Protein AF-A0A7T8HI17-F1 (afdb_monomer_lite)

InterPro domains:
  IPR036397 Ribonuclease H superfamily [G3DSA:3.30.420.10] (1-52)

Foldseek 3Di:
DLVPDDDPDPVRSVVSVVVCVVVPDVVVVVVVVVVPVVVVVVCVVVVNDDDD

Sequence (52 aa):
KTNRTPHLNLDSLKATIIKEWDNYPEKHIINACKRFRPRLEAVVKANGGHIE

Radius of gyration: 16.61 Å; chains: 1; bounding box: 33×20×37 Å

pLDDT: mean 92.69, std 8.85, range [55.25, 98.0]

Structure (mmCIF, N/CA/C/O backbone):
data_AF-A0A7T8HI17-F1
#
_entry.id   AF-A0A7T8HI17-F1
#
loop_
_atom_site.group_PDB
_atom_site.id
_atom_site.type_symbol
_atom_site.label_atom_id
_atom_site.label_alt_id
_atom_site.label_comp_id
_atom_site.label_asym_id
_atom_site.label_entity_id
_atom_site.label_seq_id
_atom_site.pdbx_PDB_ins_code
_atom_site.Cartn_x
_atom_site.Cartn_y
_atom_site.Cartn_z
_atom_site.occupancy
_atom_site.B_iso_or_equiv
_atom_site.auth_seq_id
_atom_site.auth_comp_id
_atom_site.auth_asym_id
_atom_site.auth_atom_id
_atom_site.pdbx_PDB_model_num
ATOM 1 N N . LYS A 1 1 ? 3.535 -9.036 -8.624 1.00 55.25 1 LYS A N 1
ATOM 2 C CA . LYS A 1 1 ? 4.380 -10.182 -9.070 1.00 55.25 1 LYS A CA 1
ATOM 3 C C . LYS A 1 1 ? 5.874 -9.905 -8.881 1.00 55.25 1 LYS A C 1
ATOM 5 O O . LYS A 1 1 ? 6.648 -10.845 -8.818 1.00 55.25 1 LYS A O 1
ATOM 10 N N . THR A 1 2 ? 6.241 -8.643 -8.688 1.00 61.88 2 THR A N 1
ATOM 11 C CA . THR A 1 2 ? 7.598 -8.098 -8.607 1.00 61.88 2 THR A CA 1
ATOM 12 C C . THR A 1 2 ? 8.526 -8.789 -7.612 1.00 61.88 2 THR A C 1
ATOM 14 O O . THR A 1 2 ? 9.605 -9.194 -8.004 1.00 61.88 2 THR A O 1
ATOM 17 N N . ASN A 1 3 ? 8.099 -9.026 -6.369 1.00 65.44 3 ASN A N 1
ATOM 18 C CA . ASN A 1 3 ? 8.958 -9.659 -5.349 1.00 65.44 3 ASN A CA 1
ATOM 19 C C . ASN A 1 3 ? 8.782 -11.184 -5.268 1.00 65.44 3 ASN A C 1
ATOM 21 O O . ASN A 1 3 ? 9.224 -11.812 -4.312 1.00 65.44 3 ASN A O 1
ATOM 25 N N . AR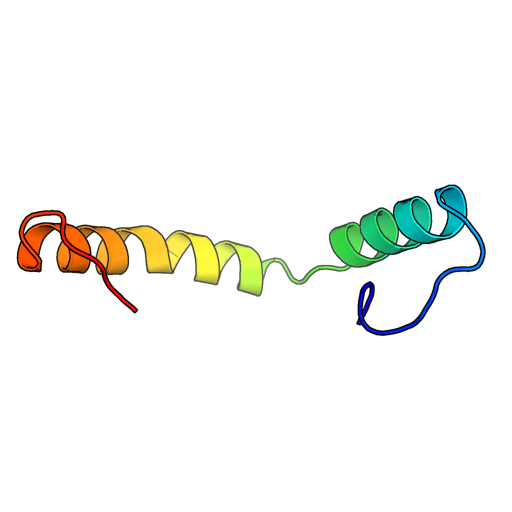G A 1 4 ? 8.064 -11.779 -6.228 1.00 75.25 4 ARG A N 1
ATOM 26 C CA . ARG A 1 4 ? 7.713 -13.207 -6.214 1.00 75.25 4 ARG A CA 1
ATOM 27 C C . ARG A 1 4 ? 8.708 -14.068 -6.994 1.00 75.25 4 ARG A C 1
ATOM 29 O O . ARG A 1 4 ? 8.697 -15.281 -6.829 1.00 75.25 4 ARG A O 1
ATOM 36 N N . THR A 1 5 ? 9.536 -13.449 -7.833 1.00 81.50 5 THR A N 1
ATOM 37 C CA . THR A 1 5 ? 10.588 -14.097 -8.623 1.00 81.50 5 THR A CA 1
ATOM 38 C C . THR A 1 5 ? 11.935 -13.437 -8.331 1.00 81.50 5 THR A C 1
ATOM 40 O O . THR A 1 5 ? 11.967 -12.216 -8.159 1.00 81.50 5 THR A O 1
ATOM 43 N N . PRO A 1 6 ? 13.039 -14.201 -8.289 1.00 87.56 6 PRO A N 1
ATOM 44 C CA . PRO A 1 6 ? 14.374 -13.633 -8.134 1.00 87.56 6 PRO A CA 1
ATOM 45 C C . PRO A 1 6 ? 14.713 -12.657 -9.267 1.00 87.56 6 PRO A C 1
ATOM 47 O O . PRO A 1 6 ? 14.352 -12.891 -10.421 1.00 87.56 6 PRO A O 1
ATOM 50 N N . HIS A 1 7 ? 15.436 -11.587 -8.935 1.00 90.50 7 HIS A N 1
ATOM 51 C CA . HIS A 1 7 ? 16.014 -10.646 -9.900 1.00 90.50 7 HIS A CA 1
ATOM 52 C C . HIS A 1 7 ? 17.515 -10.881 -9.993 1.00 90.50 7 HIS A C 1
ATOM 54 O O . HIS A 1 7 ? 18.146 -11.235 -9.000 1.00 90.50 7 HIS A O 1
ATOM 60 N N . LEU A 1 8 ? 18.090 -10.664 -11.176 1.00 92.31 8 LEU A N 1
ATOM 61 C CA . LEU A 1 8 ? 19.514 -10.919 -11.425 1.00 92.31 8 LEU A CA 1
ATOM 62 C C . LEU A 1 8 ? 20.431 -9.977 -10.632 1.00 92.31 8 LEU A C 1
ATOM 64 O O . LEU A 1 8 ? 21.543 -10.353 -10.275 1.00 92.31 8 LEU A O 1
ATOM 68 N N . ASN A 1 9 ? 19.978 -8.747 -10.379 1.00 93.81 9 ASN A N 1
ATOM 69 C CA . ASN A 1 9 ? 20.703 -7.735 -9.618 1.00 93.81 9 ASN A CA 1
ATOM 70 C C . ASN A 1 9 ? 19.747 -6.655 -9.075 1.00 93.81 9 ASN A C 1
ATOM 72 O O . ASN A 1 9 ? 18.549 -6.639 -9.380 1.00 93.81 9 ASN A O 1
ATOM 76 N N . LEU A 1 10 ? 20.294 -5.745 -8.265 1.00 93.88 10 LEU A N 1
ATOM 77 C CA . LEU A 1 10 ? 19.546 -4.653 -7.641 1.00 93.88 10 LEU A CA 1
ATOM 78 C C . LEU A 1 10 ? 18.901 -3.709 -8.667 1.00 93.88 10 LEU A C 1
ATOM 80 O O . LEU A 1 10 ? 17.776 -3.259 -8.454 1.00 93.88 10 LEU A O 1
ATOM 84 N N . ASP A 1 11 ? 19.584 -3.415 -9.772 1.00 96.19 11 ASP A N 1
ATOM 85 C CA . ASP A 1 11 ? 19.078 -2.477 -10.778 1.00 96.19 11 ASP A CA 1
ATOM 86 C C . ASP A 1 11 ? 17.872 -3.056 -11.521 1.00 96.19 11 ASP A C 1
ATOM 88 O O . ASP A 1 11 ? 16.864 -2.374 -11.703 1.00 96.19 11 ASP A O 1
ATOM 92 N N . SER A 1 12 ? 17.917 -4.349 -11.844 1.00 92.69 12 SER A N 1
ATOM 93 C CA . SER A 1 12 ? 16.794 -5.100 -12.410 1.00 92.69 12 SER A CA 1
ATOM 94 C C . SER A 1 12 ? 15.581 -5.118 -11.472 1.00 92.69 12 SER A C 1
ATOM 96 O O . SER A 1 12 ? 14.450 -4.918 -11.928 1.00 92.69 12 SER A O 1
ATOM 98 N N . LEU A 1 13 ? 15.803 -5.273 -10.162 1.00 92.81 13 LEU A N 1
ATOM 99 C CA . LEU A 1 13 ? 14.735 -5.189 -9.166 1.00 92.81 13 LEU A CA 1
ATOM 100 C C . LEU A 1 13 ? 14.109 -3.788 -9.135 1.00 92.81 13 LEU A C 1
ATOM 102 O O . LEU A 1 13 ? 12.887 -3.662 -9.232 1.00 92.81 13 LEU A O 1
ATOM 106 N N . LYS A 1 14 ? 14.929 -2.733 -9.037 1.00 94.62 14 LYS A N 1
ATOM 107 C CA . LYS A 1 14 ? 14.455 -1.339 -9.007 1.00 94.62 14 LYS A CA 1
ATOM 108 C C . LYS A 1 14 ? 13.655 -0.992 -10.260 1.00 94.62 14 LYS A C 1
ATOM 110 O O . LYS A 1 14 ? 12.548 -0.470 -10.143 1.00 94.62 14 LYS A O 1
ATOM 115 N N . ALA A 1 15 ? 14.177 -1.337 -11.438 1.00 94.00 15 ALA A N 1
ATOM 116 C CA . ALA A 1 15 ? 13.502 -1.104 -12.711 1.00 94.00 15 ALA A CA 1
ATOM 117 C C . ALA A 1 15 ? 12.137 -1.806 -12.764 1.00 94.00 15 ALA A C 1
ATOM 119 O O . ALA A 1 15 ? 11.151 -1.220 -13.212 1.00 94.00 15 ALA A O 1
ATOM 120 N N . THR A 1 16 ? 12.051 -3.036 -12.247 1.00 93.94 16 THR A N 1
ATOM 121 C CA . THR A 1 16 ? 10.779 -3.765 -12.197 1.00 93.94 16 THR A CA 1
ATOM 122 C C . THR A 1 16 ? 9.797 -3.133 -11.210 1.00 93.94 16 THR A C 1
ATOM 124 O O . THR A 1 16 ? 8.616 -3.032 -11.527 1.00 93.94 16 THR A O 1
ATOM 127 N N . ILE A 1 17 ? 10.247 -2.679 -10.034 1.00 93.31 17 ILE A N 1
ATOM 128 C CA . ILE A 1 17 ? 9.381 -1.987 -9.062 1.00 93.31 17 ILE A CA 1
ATOM 129 C C . ILE A 1 17 ? 8.789 -0.717 -9.672 1.00 93.31 17 ILE A C 1
ATOM 131 O O . ILE A 1 17 ? 7.578 -0.534 -9.595 1.00 93.31 17 ILE A O 1
ATOM 135 N N . ILE A 1 18 ? 9.620 0.116 -10.305 1.00 95.25 18 ILE A N 1
ATOM 136 C CA . ILE A 1 18 ? 9.176 1.362 -10.944 1.00 95.25 18 ILE A CA 1
ATOM 137 C C . ILE A 1 18 ? 8.146 1.053 -12.033 1.00 95.25 18 ILE A C 1
ATOM 139 O O . ILE A 1 18 ? 7.032 1.563 -11.985 1.00 95.25 18 ILE A O 1
ATOM 143 N N . LYS A 1 19 ? 8.460 0.122 -12.942 1.00 94.62 19 LYS A N 1
ATOM 144 C CA . LYS A 1 19 ? 7.537 -0.284 -14.009 1.00 94.62 19 LYS A CA 1
ATOM 145 C C . LYS A 1 19 ? 6.191 -0.767 -13.464 1.00 94.62 19 LYS A C 1
ATOM 147 O O . LYS A 1 19 ? 5.145 -0.450 -14.021 1.00 94.62 19 LYS A O 1
ATOM 152 N N . GLU A 1 20 ? 6.197 -1.585 -12.417 1.00 93.44 20 GLU A N 1
ATOM 153 C CA . GLU A 1 20 ? 4.963 -2.133 -11.845 1.00 93.44 20 GLU A CA 1
ATOM 154 C C . GLU A 1 20 ? 4.167 -1.071 -11.081 1.00 93.44 20 GLU A C 1
ATOM 156 O O . GLU A 1 20 ? 2.942 -1.152 -11.052 1.00 93.44 20 GLU A O 1
ATOM 161 N N . TRP A 1 21 ? 4.842 -0.074 -10.504 1.00 93.88 21 TRP A N 1
ATOM 162 C CA . TRP A 1 21 ? 4.205 1.092 -9.899 1.00 93.88 21 TRP A CA 1
ATOM 163 C C . TRP A 1 21 ? 3.526 1.979 -10.947 1.00 93.88 21 TRP A C 1
ATOM 165 O O . TRP A 1 21 ? 2.358 2.321 -10.781 1.00 93.88 21 TRP A O 1
ATOM 175 N N . ASP A 1 22 ? 4.204 2.269 -12.058 1.00 96.00 22 ASP A N 1
ATOM 176 C CA . ASP A 1 22 ? 3.651 3.089 -13.146 1.00 96.00 22 ASP A CA 1
ATOM 177 C C . ASP A 1 22 ? 2.413 2.444 -13.790 1.00 96.00 22 ASP A C 1
ATOM 179 O O . ASP A 1 22 ? 1.508 3.129 -14.259 1.00 96.00 22 ASP A O 1
ATOM 183 N N . ASN A 1 23 ? 2.347 1.109 -13.779 1.00 94.88 23 ASN A N 1
ATOM 184 C CA . ASN A 1 23 ? 1.197 0.339 -14.258 1.00 94.88 23 ASN A CA 1
ATOM 185 C C . ASN A 1 23 ? 0.201 -0.023 -13.142 1.00 94.88 23 ASN A C 1
ATOM 187 O O . ASN A 1 23 ? -0.748 -0.781 -13.379 1.00 94.88 23 ASN A O 1
ATOM 191 N N . TYR A 1 24 ? 0.410 0.460 -11.914 1.00 93.88 24 TYR A N 1
ATOM 192 C CA . TYR A 1 24 ? -0.419 0.082 -10.779 1.00 93.88 24 TYR A CA 1
ATOM 193 C C . TYR A 1 24 ? -1.809 0.724 -10.901 1.00 93.88 24 TYR A C 1
ATOM 195 O O . TYR A 1 24 ? -1.914 1.946 -11.014 1.00 93.88 24 TYR A O 1
ATOM 203 N N . PRO A 1 25 ? -2.912 -0.050 -10.865 1.00 96.12 25 PRO A N 1
ATOM 204 C CA . PRO A 1 25 ? -4.222 0.526 -11.137 1.00 96.12 25 PRO A CA 1
ATOM 205 C C . PRO A 1 25 ? -4.648 1.525 -10.055 1.00 96.12 25 PRO A C 1
ATOM 207 O O . PRO A 1 25 ? -4.767 1.166 -8.881 1.00 96.12 25 PRO A O 1
ATOM 210 N N . GLU A 1 26 ? -4.991 2.745 -10.470 1.00 96.44 26 GLU A N 1
ATOM 211 C CA . GLU A 1 26 ? -5.393 3.855 -9.591 1.00 96.44 26 GLU A CA 1
ATOM 212 C C . GLU A 1 26 ? -6.509 3.466 -8.608 1.00 96.44 26 GLU A C 1
ATOM 214 O O . GLU A 1 26 ? -6.467 3.798 -7.423 1.00 96.44 26 GLU A O 1
ATOM 219 N N . LYS A 1 27 ? -7.474 2.653 -9.062 1.00 97.00 27 LYS A N 1
ATOM 220 C CA . LYS A 1 27 ? -8.563 2.128 -8.221 1.00 97.00 27 LYS A CA 1
ATOM 221 C C . LYS A 1 27 ? -8.066 1.433 -6.949 1.00 97.00 27 LYS A C 1
ATOM 223 O O . LYS A 1 27 ? -8.743 1.484 -5.925 1.00 97.00 27 LYS A O 1
ATOM 228 N N . HIS A 1 28 ? -6.911 0.767 -6.992 1.00 95.75 28 HIS A N 1
ATOM 229 C CA . HIS A 1 28 ? -6.350 0.100 -5.820 1.00 95.75 28 HIS A CA 1
ATOM 230 C C . HIS A 1 28 ? -5.802 1.113 -4.817 1.00 95.75 28 HIS A C 1
ATOM 232 O O . HIS A 1 28 ? -6.030 0.938 -3.621 1.00 95.75 28 HIS A O 1
ATOM 238 N N . ILE A 1 29 ? -5.178 2.194 -5.294 1.00 95.44 29 ILE A N 1
ATOM 239 C CA . ILE A 1 29 ? -4.705 3.306 -4.459 1.00 95.44 29 ILE A CA 1
ATOM 240 C C . ILE A 1 29 ? -5.900 3.984 -3.785 1.00 95.44 29 ILE A C 1
ATOM 242 O O . ILE A 1 29 ? -5.948 4.080 -2.560 1.00 95.44 29 ILE A O 1
ATOM 246 N N . ILE A 1 30 ? -6.927 4.343 -4.562 1.00 97.00 30 ILE A N 1
ATOM 247 C CA . ILE A 1 30 ? -8.160 4.951 -4.041 1.00 97.00 30 ILE A CA 1
ATOM 248 C C . ILE A 1 30 ? -8.805 4.050 -2.981 1.00 97.00 30 ILE A C 1
ATOM 250 O O . ILE A 1 30 ? -9.194 4.520 -1.911 1.00 97.00 30 ILE A O 1
ATOM 254 N N . ASN A 1 31 ? -8.910 2.747 -3.248 1.00 96.50 31 ASN A N 1
ATOM 255 C CA . ASN A 1 31 ? -9.490 1.801 -2.298 1.00 96.50 31 ASN A CA 1
ATOM 256 C C . ASN A 1 31 ? -8.647 1.656 -1.024 1.00 96.50 31 ASN A C 1
ATOM 258 O O . ASN A 1 31 ? -9.220 1.514 0.055 1.00 96.50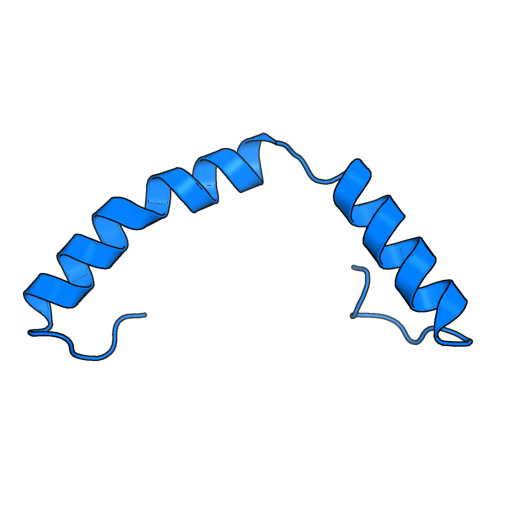 31 ASN A O 1
ATOM 262 N N . ALA A 1 32 ? -7.317 1.715 -1.120 1.00 95.56 32 ALA A N 1
ATOM 263 C CA . ALA A 1 32 ? -6.440 1.722 0.046 1.00 95.56 32 ALA A CA 1
ATOM 264 C C . ALA A 1 32 ? -6.662 2.982 0.900 1.00 95.56 32 ALA A C 1
ATOM 266 O O . ALA A 1 32 ? -6.877 2.866 2.106 1.00 95.56 32 ALA A O 1
ATOM 267 N N . CYS A 1 33 ? -6.729 4.164 0.278 1.00 96.75 33 CYS A N 1
ATOM 268 C CA . CYS A 1 33 ? -7.025 5.419 0.974 1.00 96.75 33 CYS A CA 1
ATOM 269 C C . CYS A 1 33 ? -8.409 5.395 1.638 1.00 96.75 33 CYS A C 1
ATOM 271 O O . CYS A 1 33 ? -8.547 5.765 2.802 1.00 96.75 33 CYS A O 1
ATOM 273 N N . LYS A 1 34 ? -9.438 4.886 0.947 1.00 97.00 34 LYS A N 1
ATOM 274 C CA . LYS A 1 34 ? -10.798 4.757 1.502 1.00 97.00 34 LYS A CA 1
ATOM 275 C C . LYS A 1 34 ? -10.860 3.863 2.745 1.00 97.00 34 LYS A C 1
ATOM 277 O O . LYS A 1 34 ? -11.693 4.098 3.615 1.00 97.00 34 LYS A O 1
ATOM 282 N N . ARG A 1 35 ? -9.981 2.860 2.857 1.00 96.31 35 ARG A N 1
ATOM 283 C CA . ARG A 1 35 ? -9.908 1.960 4.024 1.00 96.31 35 ARG A CA 1
ATOM 284 C C . ARG A 1 35 ? -9.286 2.608 5.259 1.00 96.31 35 ARG A C 1
ATOM 286 O O . ARG A 1 35 ? -9.429 2.055 6.345 1.00 96.31 35 ARG A O 1
ATOM 293 N N . PHE A 1 36 ? -8.631 3.760 5.122 1.00 95.56 36 PHE A N 1
ATOM 294 C CA . PHE A 1 36 ? -7.959 4.423 6.236 1.00 95.56 36 PHE A CA 1
ATOM 295 C C . PHE A 1 36 ? -8.920 4.763 7.381 1.00 95.56 36 PHE A C 1
ATOM 297 O O . PHE A 1 36 ? -8.687 4.359 8.517 1.00 95.56 36 PHE A O 1
ATOM 304 N N . ARG A 1 37 ? -10.033 5.442 7.079 1.00 96.38 37 ARG A N 1
ATOM 305 C CA . ARG A 1 37 ? -11.001 5.867 8.100 1.00 96.38 37 ARG A CA 1
ATOM 306 C C . ARG A 1 37 ? -11.625 4.685 8.863 1.00 96.38 37 ARG A C 1
ATOM 308 O O . ARG A 1 37 ? -11.525 4.693 10.086 1.00 96.38 37 ARG A O 1
ATOM 315 N N . PRO A 1 38 ? -12.177 3.647 8.206 1.00 97.12 38 PRO A N 1
ATOM 316 C CA . PRO A 1 38 ? -12.683 2.472 8.916 1.00 97.12 38 PRO A CA 1
ATOM 317 C C . PRO A 1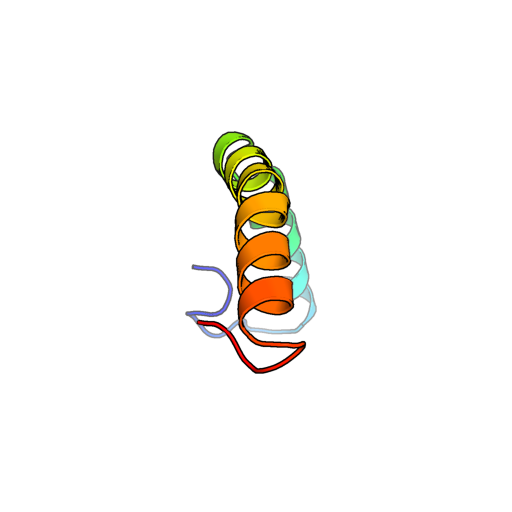 38 ? -11.630 1.783 9.798 1.00 97.12 38 PRO A C 1
ATOM 319 O O . PRO A 1 38 ? -11.949 1.310 10.885 1.00 97.12 38 PRO A O 1
ATOM 322 N N . ARG A 1 39 ? -10.358 1.744 9.364 1.00 97.31 39 ARG A N 1
ATOM 323 C CA . ARG A 1 39 ? -9.271 1.184 10.185 1.00 97.31 39 ARG A CA 1
ATOM 324 C C . ARG A 1 39 ? -8.976 2.048 11.406 1.00 97.31 39 ARG A C 1
ATOM 326 O O . ARG A 1 39 ? -8.814 1.499 12.486 1.00 97.31 39 ARG A O 1
ATOM 333 N N . LEU A 1 40 ? 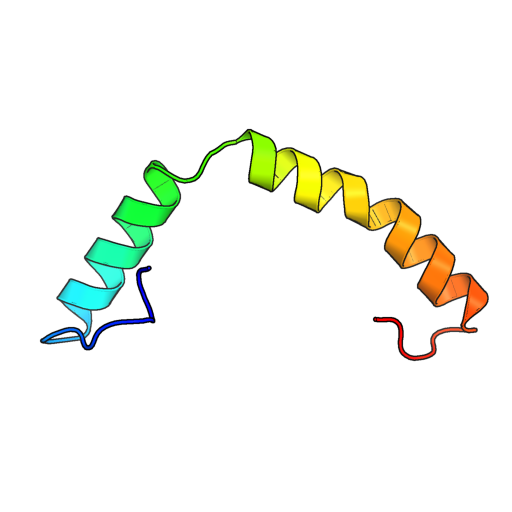-8.950 3.373 11.270 1.00 96.81 40 LEU A N 1
ATOM 334 C CA . LEU A 1 40 ? -8.806 4.260 12.428 1.00 96.81 40 LEU A CA 1
ATOM 335 C C . LEU A 1 40 ? -9.938 4.066 13.438 1.00 96.81 40 LEU A C 1
ATOM 337 O O . LEU A 1 40 ? -9.678 3.967 14.632 1.00 96.81 40 LEU A O 1
ATOM 341 N N . GLU A 1 41 ? -11.179 3.962 12.967 1.00 97.81 41 GLU A N 1
ATOM 342 C CA . GLU A 1 41 ? -12.338 3.706 13.828 1.00 97.81 41 GLU A CA 1
ATOM 343 C C . GLU A 1 41 ? -12.189 2.367 14.576 1.00 97.81 41 GLU A C 1
ATOM 345 O O . GLU A 1 41 ? -12.470 2.288 15.773 1.00 97.81 41 GLU A O 1
ATOM 350 N N . ALA A 1 42 ? -11.659 1.334 13.913 1.00 97.88 42 ALA A N 1
ATOM 351 C CA . ALA A 1 42 ? -11.337 0.061 14.551 1.00 97.88 42 ALA A CA 1
ATOM 352 C C . ALA A 1 42 ? -10.215 0.182 15.601 1.00 97.88 42 ALA A C 1
ATOM 354 O O . ALA A 1 42 ? -10.347 -0.398 16.677 1.00 97.88 42 ALA A O 1
ATOM 355 N N . VAL A 1 43 ? -9.154 0.961 15.344 1.00 97.94 43 VAL A N 1
ATOM 356 C CA . VAL A 1 43 ? -8.088 1.226 16.335 1.00 97.94 43 VAL A CA 1
ATOM 357 C C . VAL A 1 43 ? -8.652 1.933 17.565 1.00 97.94 43 VAL A C 1
ATOM 359 O O . VAL A 1 43 ? -8.345 1.546 18.692 1.00 97.94 43 VAL A O 1
ATOM 362 N N . VAL A 1 44 ? -9.508 2.941 17.369 1.00 98.00 44 VAL A N 1
ATOM 363 C CA . VAL A 1 44 ? -10.175 3.642 18.477 1.00 98.00 44 VAL A CA 1
ATOM 364 C C . VAL A 1 44 ? -11.028 2.665 19.286 1.00 98.00 44 VAL A C 1
ATOM 366 O O . VAL A 1 44 ? -10.933 2.641 20.511 1.00 98.00 44 VAL A O 1
ATOM 369 N N . LYS A 1 45 ? -11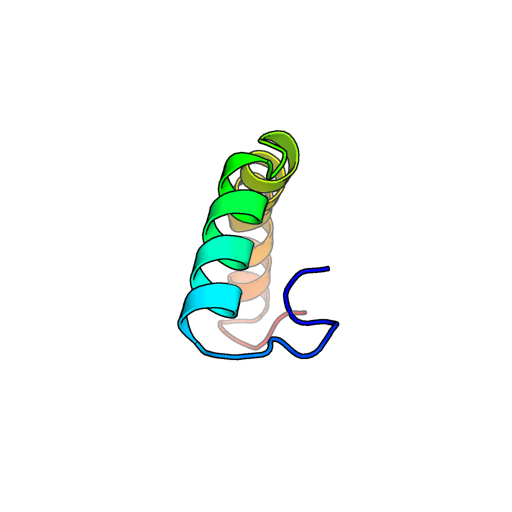.803 1.798 18.621 1.00 97.94 45 LYS A N 1
ATOM 370 C CA . LYS A 1 45 ? -12.602 0.757 19.286 1.00 97.94 45 LYS A CA 1
ATOM 371 C C . LYS A 1 45 ? -11.740 -0.251 20.055 1.00 97.94 45 LYS A C 1
ATOM 373 O O . LYS A 1 45 ? -12.161 -0.733 21.102 1.00 97.94 45 LYS A O 1
ATOM 378 N N . ALA A 1 46 ? -10.542 -0.548 19.559 1.00 97.81 46 ALA A N 1
ATOM 379 C CA . ALA A 1 46 ? -9.557 -1.393 20.229 1.00 97.81 46 ALA A CA 1
ATOM 380 C C . ALA A 1 46 ? -8.771 -0.656 21.331 1.00 97.81 46 ALA A C 1
ATOM 382 O O . ALA A 1 46 ? -7.809 -1.210 21.860 1.00 97.81 46 ALA A O 1
ATOM 383 N N . ASN A 1 47 ? -9.139 0.587 21.666 1.00 97.19 47 ASN A N 1
ATOM 384 C CA . ASN A 1 47 ? -8.432 1.443 22.617 1.00 97.19 47 ASN A CA 1
ATOM 385 C C . ASN A 1 47 ? -6.930 1.580 22.293 1.00 97.19 47 ASN A C 1
ATOM 387 O O . ASN A 1 47 ? -6.074 1.494 23.171 1.00 97.19 47 ASN A O 1
ATOM 391 N N . GLY A 1 48 ? -6.608 1.726 21.004 1.00 96.31 48 GLY A N 1
ATOM 392 C CA . GLY A 1 48 ? -5.231 1.786 20.507 1.00 96.31 48 GLY A CA 1
ATOM 393 C C . GLY A 1 48 ? -4.551 0.424 20.321 1.00 96.31 48 GLY A C 1
ATOM 394 O O . GLY A 1 48 ? -3.382 0.382 19.946 1.00 96.31 48 GLY A O 1
ATOM 395 N N . GLY A 1 49 ? -5.255 -0.682 20.573 1.00 96.44 49 GLY A N 1
ATOM 396 C CA . GLY A 1 49 ? -4.752 -2.039 20.387 1.00 96.44 49 GLY A CA 1
ATOM 397 C C . GLY A 1 49 ? -4.598 -2.463 18.922 1.00 96.44 49 GLY A C 1
ATOM 398 O O . GLY A 1 49 ? -4.932 -1.740 17.982 1.00 96.44 49 GLY A O 1
ATOM 399 N N . HIS A 1 50 ? -4.082 -3.678 18.733 1.00 95.75 50 HIS A N 1
ATOM 400 C CA . HIS A 1 50 ? -3.922 -4.287 17.415 1.00 95.75 50 HIS A CA 1
ATOM 401 C C . HIS A 1 50 ? -5.274 -4.502 16.713 1.00 95.75 50 HIS A C 1
ATOM 403 O O . HIS A 1 50 ? -6.254 -4.893 17.346 1.00 95.75 50 HIS A O 1
ATOM 409 N N . ILE A 1 51 ? -5.291 -4.292 15.394 1.00 96.38 51 ILE A N 1
ATOM 410 C CA . ILE A 1 51 ? -6.408 -4.615 14.503 1.00 96.38 51 ILE A CA 1
ATOM 411 C C . ILE A 1 51 ? -5.885 -5.380 13.282 1.00 96.38 5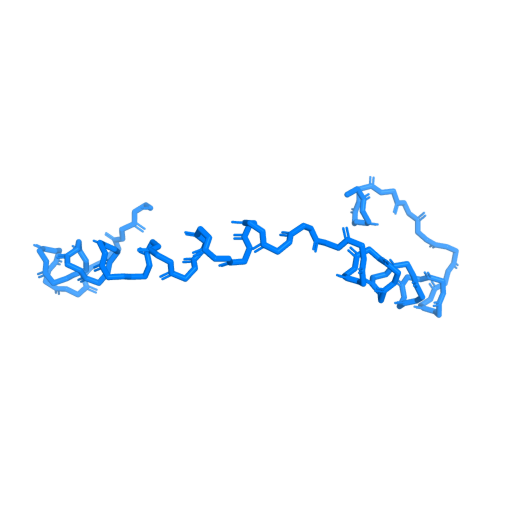1 ILE A C 1
ATOM 413 O O . ILE A 1 51 ? -4.797 -5.073 12.785 1.00 96.38 51 ILE A O 1
ATOM 417 N N . GLU A 1 52 ? -6.677 -6.330 12.786 1.00 90.25 52 GLU A N 1
ATOM 418 C CA . GLU A 1 52 ? -6.409 -7.058 11.536 1.00 90.25 52 GLU A CA 1
ATOM 419 C C . GLU A 1 52 ? -6.631 -6.162 10.301 1.00 90.25 52 GLU A C 1
ATOM 421 O O . GLU A 1 52 ? -7.656 -5.451 10.188 1.00 90.25 52 GLU A O 1
#

Secondary structure (DSSP, 8-state):
-GGGS--SSHHHHHHHHHHHHHTS-HHHHHHHHHTHHHHHHHHHHTTT----

Organism: Caligus rogercresseyi (NCBI:txid217165)